Protein AF-A0AAC9Y0D0-F1 (afdb_monomer_lite)

Structure (mmCIF, N/CA/C/O backbone):
data_AF-A0AAC9Y0D0-F1
#
_entry.id   AF-A0AAC9Y0D0-F1
#
loop_
_atom_site.group_PDB
_atom_site.id
_atom_site.type_symbol
_atom_site.label_atom_id
_atom_site.label_alt_id
_atom_site.label_comp_id
_atom_site.label_asym_id
_atom_site.label_entity_id
_atom_site.label_seq_id
_atom_site.pdbx_PDB_ins_code
_atom_site.Cartn_x
_atom_site.Cartn_y
_atom_site.Cartn_z
_atom_site.occupancy
_atom_site.B_iso_or_equiv
_atom_site.auth_seq_id
_atom_site.auth_comp_id
_atom_site.auth_asym_id
_atom_site.auth_atom_id
_atom_site.pdbx_PDB_model_num
ATOM 1 N N . MET A 1 1 ? -8.959 2.109 11.184 1.00 82.31 1 MET A N 1
ATOM 2 C CA . MET A 1 1 ? -7.531 2.287 10.813 1.00 82.31 1 MET A CA 1
ATOM 3 C C . MET A 1 1 ? -7.127 1.156 9.865 1.00 82.31 1 MET A C 1
ATOM 5 O O . MET A 1 1 ? -7.581 0.031 10.062 1.00 82.31 1 MET A O 1
ATOM 9 N N . VAL A 1 2 ? -6.297 1.414 8.846 1.00 91.00 2 VAL A N 1
ATOM 10 C CA . VAL A 1 2 ? -5.802 0.361 7.929 1.00 91.00 2 VAL A CA 1
ATOM 11 C C . VAL A 1 2 ? -4.332 0.082 8.211 1.00 91.00 2 VAL A C 1
ATOM 13 O O . VAL A 1 2 ? -3.576 1.005 8.481 1.00 91.00 2 VAL A O 1
ATOM 16 N N . LYS A 1 3 ? -3.906 -1.178 8.160 1.00 93.62 3 LYS A N 1
ATOM 17 C CA . LYS A 1 3 ? -2.492 -1.549 8.276 1.00 93.62 3 LYS A CA 1
ATOM 18 C C . LYS A 1 3 ? -2.033 -2.346 7.067 1.00 93.62 3 LYS A C 1
ATOM 20 O O . LYS A 1 3 ? -2.704 -3.307 6.687 1.00 93.62 3 LYS A O 1
ATOM 25 N N . LEU A 1 4 ? -0.888 -1.954 6.522 1.00 94.75 4 LEU A N 1
ATOM 26 C CA . LEU A 1 4 ? -0.176 -2.631 5.443 1.00 94.75 4 LEU A CA 1
ATOM 27 C C . LEU A 1 4 ? 1.047 -3.337 6.024 1.00 94.75 4 LEU A C 1
ATOM 29 O O . LEU A 1 4 ? 1.759 -2.748 6.839 1.00 94.75 4 LEU A O 1
ATOM 33 N N . PHE A 1 5 ? 1.274 -4.580 5.613 1.00 95.44 5 PHE A N 1
ATOM 34 C CA . PHE A 1 5 ? 2.413 -5.390 6.040 1.00 95.44 5 PHE A CA 1
ATOM 35 C C . PHE A 1 5 ? 3.206 -5.844 4.826 1.00 95.44 5 PHE A C 1
ATOM 37 O O . PHE A 1 5 ? 2.618 -6.329 3.855 1.00 95.44 5 PHE A O 1
ATOM 44 N N . PHE A 1 6 ? 4.526 -5.725 4.914 1.00 95.31 6 PHE A N 1
ATOM 45 C CA . PHE A 1 6 ? 5.435 -6.019 3.817 1.00 95.31 6 PHE A CA 1
ATOM 46 C C . PHE A 1 6 ? 6.354 -7.201 4.144 1.00 95.31 6 PHE A C 1
ATOM 48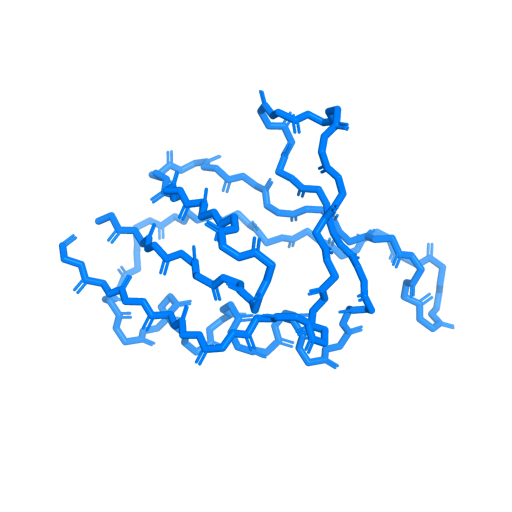 O O . PHE A 1 6 ? 6.566 -7.547 5.308 1.00 95.31 6 PHE A O 1
ATOM 55 N N . ASN A 1 7 ? 6.886 -7.841 3.104 1.00 94.81 7 ASN A N 1
ATOM 56 C CA . ASN A 1 7 ? 7.767 -9.008 3.206 1.00 94.81 7 ASN A CA 1
ATOM 57 C C . ASN A 1 7 ? 9.106 -8.720 3.915 1.00 94.81 7 ASN A C 1
ATOM 59 O O . ASN A 1 7 ? 9.692 -9.630 4.492 1.00 94.81 7 ASN A O 1
ATOM 63 N N . ASP A 1 8 ? 9.561 -7.469 3.908 1.00 91.75 8 ASP A N 1
ATOM 64 C CA . ASP A 1 8 ? 10.780 -6.989 4.565 1.00 91.75 8 ASP A CA 1
ATOM 65 C C . ASP A 1 8 ? 10.578 -6.697 6.064 1.00 91.75 8 ASP A C 1
ATOM 67 O O . ASP A 1 8 ? 11.503 -6.272 6.754 1.00 91.75 8 ASP A O 1
ATOM 71 N N . GLY A 1 9 ? 9.369 -6.941 6.583 1.00 91.38 9 GLY A N 1
ATOM 72 C CA . GLY A 1 9 ? 8.994 -6.686 7.972 1.00 91.38 9 GLY A CA 1
ATOM 73 C C . GLY A 1 9 ? 8.548 -5.249 8.245 1.00 91.38 9 GLY A C 1
ATOM 74 O O . GLY A 1 9 ? 8.094 -4.961 9.359 1.00 91.38 9 GLY A O 1
ATOM 75 N N . SER A 1 10 ? 8.620 -4.353 7.254 1.00 90.75 10 SER A N 1
ATOM 76 C CA . SER A 1 10 ? 8.056 -3.012 7.377 1.00 90.75 10 SER A CA 1
ATOM 77 C C . SER A 1 10 ? 6.528 -3.068 7.483 1.00 90.75 10 SER A C 1
ATOM 79 O O . SER A 1 10 ? 5.854 -4.023 7.069 1.00 90.75 10 SER A O 1
ATOM 81 N N . LYS A 1 11 ? 5.960 -2.042 8.117 1.00 92.69 11 LYS A N 1
ATOM 82 C CA . LYS A 1 11 ? 4.517 -1.913 8.316 1.00 92.69 11 LYS A CA 1
ATOM 83 C C . LYS A 1 11 ? 4.105 -0.454 8.260 1.00 92.69 11 LYS A C 1
ATOM 85 O O . LYS A 1 11 ? 4.776 0.399 8.832 1.00 92.69 11 LYS A O 1
ATOM 90 N N . ILE A 1 12 ? 2.952 -0.196 7.659 1.00 92.19 12 ILE A N 1
ATOM 91 C CA . ILE A 1 12 ? 2.357 1.140 7.594 1.00 92.19 12 ILE A CA 1
ATOM 92 C C . ILE A 1 12 ? 1.015 1.098 8.303 1.00 92.19 12 ILE A C 1
ATOM 94 O O . ILE A 1 12 ? 0.206 0.209 8.042 1.00 92.19 12 ILE A O 1
ATOM 98 N N . ALA A 1 13 ? 0.763 2.060 9.185 1.00 92.12 13 ALA A N 1
ATOM 99 C CA . ALA A 1 13 ? -0.556 2.291 9.755 1.00 92.12 13 ALA A CA 1
ATOM 100 C C . ALA A 1 13 ? -1.159 3.537 9.101 1.00 92.12 13 ALA A C 1
ATOM 102 O O . ALA A 1 13 ? -0.709 4.644 9.367 1.00 92.12 13 ALA A O 1
ATOM 103 N N . LEU A 1 14 ? -2.167 3.335 8.257 1.00 91.25 14 LEU A N 1
ATOM 104 C CA . LEU A 1 14 ? -2.897 4.394 7.579 1.00 91.25 14 LEU A CA 1
ATOM 105 C C . LEU A 1 14 ? -4.082 4.858 8.426 1.00 91.25 14 LEU A C 1
ATOM 107 O O . LEU A 1 14 ? -4.954 4.070 8.829 1.00 91.25 14 LEU A O 1
ATOM 111 N N . GLN A 1 15 ? -4.099 6.159 8.662 1.00 89.44 15 GLN A N 1
ATOM 112 C CA . GLN A 1 15 ? -5.144 6.903 9.338 1.00 89.44 15 GLN A CA 1
ATOM 113 C C . GLN A 1 15 ? -6.058 7.591 8.324 1.00 89.44 15 GLN A C 1
ATOM 115 O O . GLN A 1 15 ? -5.808 7.630 7.119 1.00 89.44 15 GLN A O 1
ATOM 120 N N . GLN A 1 16 ? -7.156 8.139 8.830 1.00 89.19 16 GLN A N 1
ATOM 121 C CA . GLN A 1 16 ? -8.008 9.009 8.038 1.00 89.19 16 GLN A CA 1
ATOM 122 C C . GLN A 1 16 ? -7.210 10.232 7.559 1.00 89.19 16 GLN A C 1
ATOM 124 O O . GLN A 1 16 ? -6.454 10.830 8.318 1.00 89.19 16 GLN A O 1
ATOM 129 N N . ASN A 1 17 ? -7.426 10.608 6.304 1.00 90.62 17 ASN A N 1
ATOM 130 C CA . ASN A 1 17 ? -6.751 11.659 5.543 1.00 90.62 17 ASN A CA 1
ATOM 131 C C . ASN A 1 17 ? -5.299 11.3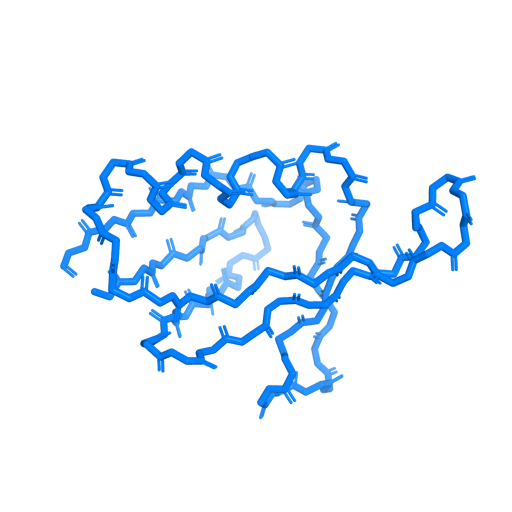73 5.135 1.00 90.62 17 ASN A C 1
ATOM 133 O O . ASN A 1 17 ? -4.707 12.197 4.434 1.00 90.62 17 ASN A O 1
ATOM 137 N N . ASP A 1 18 ? -4.751 10.200 5.461 1.00 91.94 18 ASP A N 1
ATOM 138 C CA . ASP A 1 18 ? -3.472 9.783 4.892 1.00 91.94 18 ASP A CA 1
ATOM 139 C C . ASP A 1 18 ? -3.582 9.616 3.377 1.00 91.94 18 ASP A C 1
ATOM 141 O O . ASP A 1 18 ? -4.606 9.170 2.855 1.00 91.94 18 ASP A O 1
ATOM 145 N N . THR A 1 19 ? -2.515 9.975 2.663 1.00 92.81 19 THR A N 1
ATOM 146 C CA . THR A 1 19 ? -2.454 9.876 1.203 1.00 92.81 19 THR A CA 1
ATOM 147 C C . THR A 1 19 ? -1.270 9.020 0.782 1.00 92.81 19 THR A C 1
ATOM 149 O O . THR A 1 19 ? -0.126 9.310 1.127 1.00 92.81 19 THR A O 1
ATOM 152 N N . LEU A 1 20 ? -1.561 7.965 0.023 1.00 93.12 20 LEU A N 1
ATOM 153 C CA . LEU A 1 20 ? -0.571 7.185 -0.707 1.00 93.12 20 LEU A CA 1
ATOM 154 C C . LEU A 1 20 ? -0.338 7.844 -2.062 1.00 93.12 20 LEU A C 1
ATOM 156 O O . LEU A 1 20 ? -1.302 8.119 -2.777 1.00 93.12 20 LEU A O 1
ATOM 160 N N . SER A 1 21 ? 0.920 8.061 -2.424 1.00 91.38 21 SER A N 1
ATOM 161 C CA . SER A 1 21 ? 1.310 8.667 -3.697 1.00 91.38 21 SER A CA 1
ATOM 162 C C . SER A 1 21 ? 2.256 7.751 -4.452 1.00 91.38 21 SER A C 1
ATOM 164 O O . SER A 1 21 ? 3.345 7.443 -3.978 1.00 91.38 21 SER A O 1
ATOM 166 N N . ALA A 1 22 ? 1.833 7.309 -5.631 1.00 89.12 22 ALA A N 1
ATOM 167 C CA . ALA A 1 22 ? 2.581 6.373 -6.453 1.00 89.12 22 ALA A CA 1
ATOM 168 C C . ALA A 1 22 ? 3.668 7.046 -7.295 1.00 89.12 22 ALA A C 1
ATOM 170 O O . ALA A 1 22 ? 3.475 8.143 -7.832 1.00 89.12 22 ALA A O 1
ATOM 171 N N . PHE A 1 23 ? 4.769 6.321 -7.491 1.00 73.75 23 PHE A N 1
ATOM 172 C CA . PHE A 1 23 ? 5.798 6.645 -8.471 1.00 73.75 23 PHE A CA 1
ATOM 173 C C . PHE A 1 23 ? 5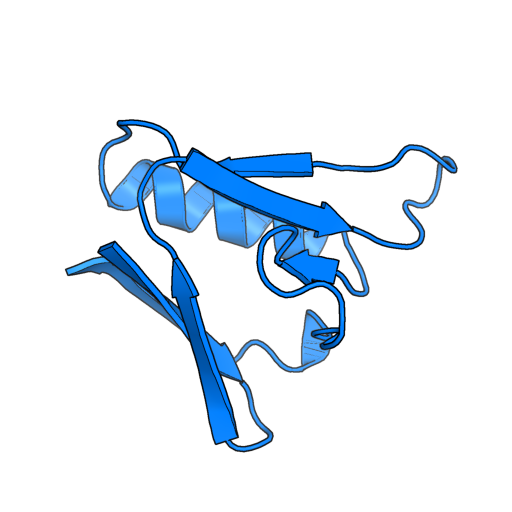.614 5.787 -9.718 1.00 73.75 23 PHE A C 1
ATOM 175 O O . PHE A 1 23 ? 5.465 4.571 -9.630 1.00 73.75 23 PHE A O 1
ATOM 182 N N . GLY A 1 24 ? 5.660 6.426 -10.887 1.00 61.62 24 GLY A N 1
ATOM 183 C CA . GLY A 1 24 ? 5.735 5.714 -12.161 1.00 61.62 24 GLY A CA 1
ATOM 184 C C . GLY A 1 24 ? 4.471 4.939 -12.522 1.00 61.62 24 GLY A C 1
ATOM 185 O O . GLY A 1 24 ? 4.526 3.731 -12.728 1.00 61.62 24 GLY A O 1
ATOM 186 N N . SER A 1 25 ? 3.339 5.629 -12.669 1.00 53.41 25 SER A N 1
ATOM 187 C CA . SER A 1 25 ? 2.273 5.060 -13.496 1.00 53.41 25 SER A CA 1
ATOM 188 C C . SER A 1 25 ? 2.720 5.013 -14.944 1.00 53.41 25 SER A C 1
ATOM 190 O O . SER A 1 25 ? 3.421 5.913 -15.414 1.00 53.41 25 SER A O 1
ATOM 192 N N . THR A 1 26 ? 2.263 3.987 -15.653 1.00 54.59 26 THR A N 1
ATOM 193 C CA . THR A 1 26 ? 2.452 3.771 -17.093 1.00 54.59 26 THR A CA 1
ATOM 194 C C . THR A 1 26 ? 2.137 5.005 -17.946 1.00 54.59 26 THR A C 1
ATOM 196 O O . THR A 1 26 ? 2.644 5.108 -19.057 1.00 54.59 26 THR A O 1
ATOM 199 N N . ASN A 1 27 ? 1.381 5.975 -17.415 1.00 55.28 27 ASN A N 1
ATOM 200 C CA . ASN A 1 27 ? 0.977 7.195 -18.114 1.00 55.28 27 ASN A CA 1
ATOM 201 C C . ASN A 1 27 ? 1.615 8.489 -17.561 1.00 55.28 27 ASN A C 1
ATOM 203 O O . ASN A 1 27 ? 1.136 9.579 -17.866 1.00 55.28 27 ASN A O 1
ATOM 207 N N . GLY A 1 28 ? 2.640 8.416 -16.702 1.00 51.41 28 GLY A N 1
ATOM 208 C CA . GLY A 1 28 ? 3.300 9.600 -16.118 1.00 51.41 28 GLY A CA 1
ATOM 209 C C . GLY A 1 28 ? 2.442 10.396 -15.118 1.00 51.41 28 GLY A C 1
ATOM 210 O O . GLY A 1 28 ? 2.899 11.378 -14.535 1.00 51.41 28 GLY A O 1
ATOM 211 N N . SER A 1 29 ? 1.205 9.965 -14.876 1.00 56.56 29 SER A N 1
ATOM 212 C CA . SER A 1 29 ? 0.292 10.532 -13.889 1.00 56.56 29 SER A CA 1
ATOM 213 C C . SER A 1 29 ? 0.669 10.100 -12.469 1.00 56.56 29 SER A C 1
ATOM 215 O O . SER A 1 29 ? 0.889 8.922 -12.196 1.00 56.56 29 SER A O 1
ATOM 217 N N . ARG A 1 30 ? 0.720 11.054 -11.531 1.00 64.44 30 ARG A N 1
ATOM 218 C CA . ARG A 1 30 ? 0.814 10.750 -10.094 1.00 64.44 30 ARG A CA 1
ATOM 219 C C . ARG A 1 30 ? -0.529 10.184 -9.636 1.00 64.44 30 ARG A C 1
ATOM 221 O O . ARG A 1 30 ? -1.490 10.940 -9.512 1.00 64.44 30 ARG A O 1
ATOM 228 N N . HIS A 1 31 ? -0.603 8.876 -9.395 1.00 83.69 31 HIS A N 1
ATOM 229 C CA . HIS A 1 31 ? -1.783 8.280 -8.762 1.00 83.69 31 HIS A CA 1
ATOM 230 C C . HIS A 1 31 ? -1.712 8.533 -7.272 1.00 83.69 31 HIS A C 1
ATOM 232 O O . HIS A 1 31 ? -0.706 8.219 -6.634 1.00 83.69 31 HIS A O 1
ATOM 238 N N . LYS A 1 32 ? -2.781 9.108 -6.731 1.00 90.25 32 LYS A N 1
ATOM 239 C CA . LYS A 1 32 ? -2.920 9.347 -5.303 1.00 90.25 32 LYS A CA 1
ATOM 240 C C . LYS A 1 32 ? -4.149 8.626 -4.782 1.00 90.25 32 LYS A C 1
ATOM 242 O O . LYS A 1 32 ? -5.212 8.705 -5.396 1.00 90.25 32 LYS A O 1
ATOM 247 N N . LEU A 1 33 ? -4.012 7.972 -3.637 1.00 91.44 33 LEU A N 1
ATOM 248 C CA . LEU A 1 33 ? -5.123 7.400 -2.891 1.00 91.44 33 LEU A CA 1
ATOM 249 C C . LEU A 1 33 ? -5.165 8.034 -1.505 1.00 91.44 33 LEU A C 1
ATOM 251 O O . LEU A 1 33 ? -4.310 7.758 -0.669 1.00 91.44 33 LEU A O 1
ATOM 255 N N . THR A 1 34 ? -6.183 8.854 -1.255 1.00 92.44 34 THR A N 1
ATOM 256 C CA . THR A 1 34 ? -6.450 9.398 0.080 1.00 92.44 34 THR A CA 1
ATOM 257 C C . THR A 1 34 ? -7.436 8.506 0.825 1.00 92.44 34 THR A C 1
ATOM 259 O O . THR A 1 34 ? -8.515 8.188 0.317 1.00 92.44 34 THR A O 1
ATOM 262 N N . ILE A 1 35 ? -7.088 8.136 2.053 1.00 90.44 35 ILE A N 1
ATOM 263 C CA . ILE A 1 35 ? -7.933 7.369 2.963 1.00 90.44 35 ILE A CA 1
ATOM 264 C C . ILE A 1 35 ? -8.986 8.312 3.550 1.00 90.44 35 ILE A C 1
ATOM 266 O O . ILE A 1 35 ? -8.675 9.165 4.369 1.00 90.44 35 ILE A O 1
ATOM 270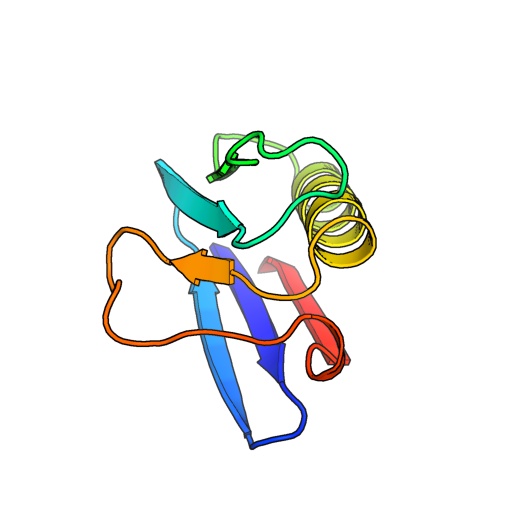 N N . LYS A 1 36 ? -10.244 8.195 3.129 1.00 86.12 36 LYS A N 1
ATOM 271 C CA . LYS A 1 36 ? -11.376 8.975 3.669 1.00 86.12 36 LYS A CA 1
ATOM 272 C C . LYS A 1 36 ? -12.465 8.034 4.156 1.00 86.12 36 LYS A C 1
ATOM 274 O O . LYS A 1 36 ? -12.452 6.885 3.734 1.00 86.12 36 LYS A O 1
ATOM 279 N N . ASP A 1 37 ? -13.376 8.525 4.998 1.00 70.00 37 ASP A N 1
ATOM 280 C CA . ASP A 1 37 ? -14.491 7.779 5.610 1.00 70.00 37 ASP A CA 1
ATOM 281 C C . ASP A 1 37 ? -15.203 6.849 4.617 1.00 70.00 37 ASP A C 1
ATOM 283 O O . ASP A 1 37 ? -16.124 7.232 3.901 1.00 70.00 37 ASP A O 1
ATOM 287 N N . CYS A 1 38 ? -14.726 5.611 4.552 1.00 70.25 38 CYS A N 1
ATOM 288 C CA . CYS A 1 38 ? -15.220 4.537 3.704 1.00 70.25 38 CYS A CA 1
ATOM 289 C C . CYS A 1 38 ? -15.401 3.318 4.603 1.00 70.25 38 CYS A C 1
ATOM 291 O O . CYS A 1 38 ? -14.657 3.146 5.576 1.00 70.25 38 CYS A O 1
ATOM 293 N N . ALA A 1 39 ? -16.341 2.438 4.261 1.00 80.44 39 ALA A N 1
ATOM 294 C CA . ALA A 1 39 ? -16.437 1.158 4.941 1.00 80.44 39 ALA A CA 1
ATOM 295 C C . ALA A 1 39 ? -15.109 0.386 4.805 1.00 80.44 39 ALA A C 1
ATOM 297 O O . ALA A 1 39 ? -14.386 0.512 3.812 1.00 80.44 39 ALA A O 1
ATOM 298 N N . ALA A 1 40 ? -14.779 -0.429 5.807 1.00 78.56 40 ALA A N 1
ATOM 299 C CA . ALA A 1 40 ? -13.513 -1.160 5.853 1.00 78.56 40 ALA A CA 1
ATOM 300 C C . ALA A 1 40 ? -13.287 -2.063 4.621 1.00 78.56 40 ALA A C 1
ATOM 302 O O . ALA A 1 40 ? -12.169 -2.175 4.128 1.00 78.56 40 ALA A O 1
ATOM 303 N N . ALA A 1 41 ? -14.339 -2.672 4.072 1.00 79.62 41 ALA A N 1
ATOM 304 C CA . ALA A 1 41 ? -14.220 -3.468 2.850 1.00 79.62 41 ALA A CA 1
ATOM 305 C C . ALA A 1 41 ? -13.820 -2.606 1.635 1.00 79.62 41 ALA A C 1
ATOM 307 O O . ALA A 1 41 ? -12.933 -2.981 0.866 1.00 79.62 41 ALA A O 1
ATOM 308 N N . ASP A 1 42 ? -14.407 -1.414 1.511 1.00 88.31 42 ASP A N 1
ATOM 309 C CA . ASP A 1 42 ? -14.149 -0.504 0.394 1.00 88.31 42 ASP A CA 1
ATOM 310 C C . ASP A 1 42 ? -12.718 0.033 0.422 1.00 88.31 42 ASP A C 1
ATOM 312 O O . ASP A 1 42 ? -12.090 0.185 -0.627 1.00 88.31 42 ASP A O 1
ATOM 316 N N . ILE A 1 43 ? -12.174 0.311 1.614 1.00 89.00 43 ILE A N 1
ATOM 317 C CA . ILE A 1 43 ? -10.802 0.817 1.726 1.00 89.00 43 ILE A CA 1
ATOM 318 C C . ILE A 1 43 ? -9.777 -0.258 1.351 1.00 89.00 43 ILE A C 1
ATOM 320 O O . ILE A 1 43 ? -8.816 0.044 0.644 1.00 89.00 43 ILE A O 1
ATOM 324 N N . VAL A 1 44 ? -10.005 -1.518 1.740 1.00 90.44 44 VAL A N 1
ATOM 325 C CA . VAL A 1 44 ? -9.141 -2.643 1.344 1.00 90.44 44 VAL A CA 1
ATOM 326 C C . VAL A 1 44 ? -9.168 -2.829 -0.167 1.00 90.44 44 VAL A C 1
ATOM 328 O O . VAL A 1 44 ? -8.106 -2.967 -0.776 1.00 90.44 44 VAL A O 1
ATOM 331 N N . ALA A 1 45 ? -10.351 -2.780 -0.786 1.00 90.50 45 ALA A N 1
ATOM 332 C CA . ALA A 1 45 ? -10.489 -2.889 -2.235 1.00 90.50 45 ALA A CA 1
ATOM 333 C C . ALA A 1 45 ? -9.770 -1.743 -2.968 1.00 90.50 45 ALA A C 1
ATOM 335 O O . ALA A 1 45 ? -9.007 -1.994 -3.901 1.00 90.50 45 ALA A O 1
ATOM 336 N N . LYS A 1 46 ? -9.940 -0.495 -2.510 1.00 91.44 46 LYS A N 1
ATOM 337 C CA . LYS A 1 46 ? -9.263 0.682 -3.082 1.00 91.44 46 LYS A CA 1
ATOM 338 C C . LYS A 1 46 ? -7.744 0.587 -2.978 1.00 91.44 46 LYS A C 1
ATOM 340 O O . LYS A 1 46 ? -7.060 0.857 -3.960 1.00 91.44 46 LYS A O 1
ATOM 345 N N . ILE A 1 47 ? -7.216 0.179 -1.822 1.00 91.88 47 ILE A N 1
ATOM 346 C CA . ILE A 1 47 ? -5.770 -0.008 -1.645 1.00 91.88 47 ILE A CA 1
ATOM 347 C C . ILE A 1 47 ? -5.275 -1.149 -2.533 1.00 91.88 47 ILE A C 1
ATOM 349 O O . ILE A 1 47 ? -4.270 -0.980 -3.210 1.00 91.88 47 ILE A O 1
ATOM 353 N N . SER A 1 48 ? -5.997 -2.270 -2.595 1.00 91.31 48 SER A N 1
ATOM 354 C CA . SER A 1 48 ? -5.632 -3.414 -3.445 1.00 91.31 48 SER A CA 1
ATOM 355 C C . SER A 1 48 ? -5.579 -3.039 -4.929 1.00 91.31 48 SER A C 1
ATOM 357 O O . SER A 1 48 ? -4.681 -3.469 -5.647 1.00 91.31 48 SER A O 1
ATOM 359 N N . HIS A 1 49 ? -6.513 -2.209 -5.394 1.00 90.75 49 HIS A N 1
ATOM 360 C CA . HIS A 1 49 ? -6.492 -1.687 -6.759 1.00 90.75 49 HIS A CA 1
ATOM 361 C C . HIS A 1 49 ? -5.325 -0.719 -6.968 1.00 90.75 49 HIS A C 1
ATOM 363 O O . HIS A 1 49 ? -4.603 -0.825 -7.954 1.00 90.75 49 HIS A O 1
ATOM 369 N N . PHE A 1 50 ? -5.102 0.192 -6.018 1.00 91.31 50 PHE A N 1
ATOM 370 C CA . PHE A 1 50 ? -4.001 1.147 -6.078 1.00 91.31 50 PHE A CA 1
ATOM 371 C C . PHE A 1 50 ? -2.646 0.440 -6.187 1.00 91.31 50 PHE A C 1
ATOM 373 O O . PHE A 1 50 ? -1.879 0.741 -7.094 1.00 91.31 50 PHE A O 1
ATOM 380 N N . VAL A 1 51 ? -2.356 -0.536 -5.325 1.00 89.88 51 VAL A N 1
ATOM 381 C CA . VAL A 1 51 ? -1.065 -1.254 -5.320 1.00 89.88 51 VAL A CA 1
ATOM 382 C C . VAL A 1 51 ? -0.884 -2.177 -6.524 1.00 89.88 51 VAL A C 1
ATOM 384 O O . VAL A 1 51 ? 0.244 -2.435 -6.927 1.00 89.88 51 VAL A O 1
ATOM 387 N N . LYS A 1 52 ? -1.974 -2.653 -7.135 1.00 87.25 52 LYS A N 1
ATOM 388 C CA . LYS A 1 52 ? -1.907 -3.448 -8.367 1.00 87.25 52 LYS A CA 1
ATOM 389 C C . LYS A 1 52 ? -1.423 -2.618 -9.558 1.00 87.25 52 LYS A C 1
ATOM 391 O O . LYS A 1 52 ? -0.661 -3.123 -10.378 1.00 87.25 52 LYS A O 1
ATOM 396 N N . ASP A 1 53 ? -1.841 -1.358 -9.628 1.00 85.94 53 ASP A N 1
ATOM 397 C CA . ASP A 1 53 ? -1.524 -0.461 -10.745 1.00 85.94 53 ASP A CA 1
ATOM 398 C C . ASP A 1 53 ? -0.274 0.397 -10.499 1.00 85.94 53 ASP A C 1
ATOM 400 O O . ASP A 1 53 ? 0.141 1.168 -11.366 1.00 85.94 53 ASP A O 1
ATOM 404 N N . THR A 1 54 ? 0.327 0.298 -9.311 1.00 87.62 54 THR A N 1
ATOM 405 C CA . THR A 1 54 ? 1.437 1.157 -8.889 1.00 87.62 54 THR A CA 1
ATOM 406 C C . THR A 1 54 ? 2.626 0.300 -8.453 1.00 87.62 54 THR A C 1
ATOM 408 O O . THR A 1 54 ? 2.512 -0.445 -7.485 1.00 87.62 54 THR A O 1
ATOM 411 N N . PRO A 1 55 ? 3.790 0.367 -9.126 1.00 89.19 55 PRO A N 1
ATOM 412 C CA . PRO A 1 55 ? 4.950 -0.451 -8.750 1.00 89.19 55 PRO A CA 1
ATOM 413 C C . PRO A 1 55 ? 5.518 -0.099 -7.367 1.00 89.19 55 PRO A C 1
ATOM 415 O O . PRO A 1 55 ? 5.974 -0.974 -6.627 1.00 89.19 55 PRO A O 1
ATOM 418 N N . ALA A 1 56 ? 5.495 1.189 -7.023 1.00 90.50 56 ALA A N 1
ATOM 419 C CA . ALA A 1 56 ? 5.963 1.715 -5.749 1.00 90.50 56 ALA A CA 1
ATOM 420 C C . ALA A 1 56 ? 5.203 2.991 -5.367 1.00 90.50 56 ALA A C 1
ATOM 422 O O . ALA A 1 56 ? 4.687 3.707 -6.232 1.00 90.50 56 ALA A O 1
ATOM 423 N N . PHE A 1 57 ? 5.164 3.301 -4.074 1.00 92.25 57 PHE A N 1
ATOM 424 C CA . PHE A 1 57 ? 4.495 4.481 -3.533 1.00 92.25 57 PHE A CA 1
ATOM 425 C C . PHE A 1 57 ? 5.169 4.992 -2.255 1.00 92.25 57 PHE A C 1
ATOM 427 O O . PHE A 1 57 ? 5.868 4.256 -1.566 1.00 92.25 57 PHE A O 1
ATOM 434 N N . ILE A 1 58 ? 4.927 6.258 -1.926 1.00 92.25 58 ILE A N 1
ATOM 435 C CA . ILE A 1 58 ? 5.211 6.844 -0.611 1.00 92.25 58 ILE A CA 1
ATOM 436 C C . ILE A 1 58 ? 3.916 7.074 0.154 1.00 92.25 58 ILE A C 1
ATOM 438 O O . ILE A 1 58 ? 2.840 7.243 -0.427 1.00 92.25 58 ILE A O 1
ATOM 442 N N . LEU A 1 59 ? 4.051 7.167 1.468 1.00 92.31 59 LEU A N 1
ATOM 443 C CA . LEU A 1 59 ? 3.066 7.815 2.314 1.00 92.31 59 LEU A CA 1
ATOM 444 C C . LEU A 1 59 ? 3.408 9.313 2.390 1.00 92.31 59 LEU A C 1
ATOM 446 O O . LEU A 1 59 ? 4.504 9.668 2.806 1.00 92.31 59 LEU A O 1
ATOM 450 N N . GLU A 1 60 ? 2.507 10.213 1.987 1.00 90.56 60 GLU A N 1
ATOM 451 C CA . GLU A 1 60 ? 2.843 11.648 1.875 1.00 90.56 60 GLU A CA 1
ATOM 452 C C . GLU A 1 60 ? 3.202 12.312 3.211 1.00 90.56 60 GLU A C 1
ATOM 454 O O . GLU A 1 60 ? 3.968 13.272 3.228 1.00 90.56 60 GLU A O 1
ATOM 459 N N . ASN A 1 61 ? 2.683 11.796 4.328 1.00 86.00 61 ASN A N 1
ATOM 460 C CA . ASN A 1 61 ? 3.038 12.277 5.664 1.00 86.00 61 ASN A CA 1
ATOM 461 C C . ASN A 1 61 ? 4.433 11.783 6.128 1.00 86.00 61 ASN A C 1
ATOM 463 O O . ASN A 1 61 ? 4.968 12.305 7.103 1.00 86.00 61 ASN A O 1
ATOM 467 N N . SER A 1 62 ? 5.021 10.811 5.419 1.00 84.12 62 SER A N 1
ATOM 468 C CA . SER A 1 62 ? 6.333 10.212 5.681 1.00 84.12 62 SER A CA 1
ATOM 469 C C . SER A 1 62 ? 7.059 9.919 4.353 1.00 84.12 62 SER A C 1
ATOM 471 O O . SER A 1 62 ? 7.264 8.763 3.972 1.00 84.12 62 SER A O 1
ATOM 473 N N . PRO A 1 63 ? 7.429 10.965 3.585 1.00 80.38 63 PRO A N 1
ATOM 474 C CA . PRO A 1 63 ? 7.892 10.818 2.202 1.00 80.38 63 PRO A CA 1
ATOM 475 C C . PRO A 1 63 ? 9.314 10.249 2.080 1.00 80.38 63 PRO A C 1
ATOM 477 O O . PRO A 1 63 ? 9.781 10.008 0.969 1.00 80.38 63 PRO A O 1
ATOM 480 N N . SER A 1 64 ? 10.021 10.063 3.198 1.00 81.38 64 SER A N 1
ATOM 481 C CA . SER A 1 64 ? 11.366 9.482 3.241 1.00 81.38 64 SER A CA 1
ATOM 482 C C . SER A 1 64 ? 11.389 7.978 2.963 1.00 81.38 64 SER A C 1
ATOM 484 O O . SER A 1 64 ? 12.451 7.445 2.652 1.00 81.38 64 SER A O 1
ATOM 486 N N . GLU A 1 65 ? 10.247 7.294 3.064 1.00 86.25 65 GLU A N 1
ATOM 487 C CA . GLU A 1 65 ? 10.142 5.851 2.846 1.00 86.25 65 GLU A CA 1
ATOM 488 C C . GLU A 1 65 ? 9.361 5.543 1.567 1.00 86.25 65 GLU A C 1
ATOM 490 O O . GLU A 1 65 ? 8.218 5.966 1.393 1.00 86.25 65 GLU A O 1
ATOM 495 N N . THR A 1 66 ? 9.986 4.783 0.666 1.00 90.50 66 THR A N 1
ATOM 496 C CA . THR A 1 66 ? 9.332 4.244 -0.531 1.00 90.50 66 THR A CA 1
ATOM 497 C C . THR A 1 66 ? 8.988 2.783 -0.299 1.00 90.50 66 THR A C 1
ATOM 499 O O . THR A 1 66 ? 9.859 1.977 0.016 1.00 90.50 66 THR A O 1
ATOM 502 N N . TYR A 1 67 ? 7.722 2.440 -0.502 1.00 91.56 67 TYR A N 1
ATOM 503 C CA . TYR A 1 67 ? 7.204 1.089 -0.368 1.00 91.56 67 TYR A CA 1
ATOM 504 C C . TYR A 1 67 ? 6.961 0.486 -1.746 1.00 91.56 67 TYR A C 1
ATOM 506 O O . TYR A 1 67 ? 6.386 1.123 -2.630 1.00 91.56 67 TYR A O 1
ATOM 514 N N . HIS A 1 68 ? 7.383 -0.761 -1.923 1.00 92.19 68 HIS A N 1
ATOM 515 C CA . HIS A 1 68 ? 7.186 -1.501 -3.163 1.00 92.19 68 HIS A CA 1
ATOM 516 C C . HIS A 1 68 ? 5.929 -2.359 -3.068 1.00 92.19 68 HIS A C 1
ATOM 518 O O . HIS A 1 68 ? 5.780 -3.159 -2.143 1.00 92.19 68 HIS A O 1
ATOM 524 N N . SER A 1 69 ? 5.036 -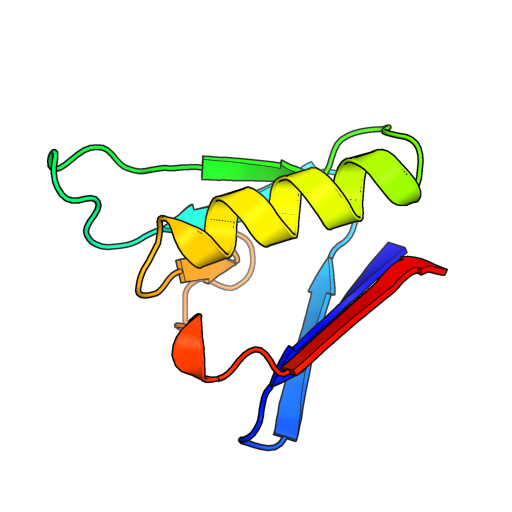2.244 -4.048 1.00 91.62 69 SER A N 1
ATOM 525 C CA . SER A 1 69 ? 3.780 -3.002 -4.050 1.00 91.62 69 SER A CA 1
ATOM 526 C C . SER A 1 69 ? 4.005 -4.510 -4.147 1.00 91.62 69 SER A C 1
ATOM 528 O O . SER A 1 69 ? 3.245 -5.276 -3.565 1.00 91.62 69 SER A O 1
ATOM 530 N N . SER A 1 70 ? 5.095 -4.946 -4.789 1.00 92.31 70 SER A N 1
ATOM 531 C CA . SER A 1 70 ? 5.518 -6.355 -4.821 1.00 92.31 70 SER A CA 1
ATOM 532 C C . SER A 1 70 ? 5.849 -6.930 -3.442 1.00 92.31 70 SER A C 1
ATOM 534 O O . SER A 1 70 ? 5.860 -8.147 -3.276 1.00 92.31 70 SER A O 1
ATOM 536 N N . ASN A 1 71 ? 6.139 -6.068 -2.464 1.00 94.25 71 ASN A N 1
ATOM 537 C CA . ASN A 1 71 ? 6.464 -6.472 -1.103 1.00 94.25 71 ASN A CA 1
ATOM 538 C C . ASN A 1 71 ? 5.225 -6.541 -0.209 1.00 94.25 71 ASN A C 1
ATOM 540 O O . ASN A 1 71 ? 5.318 -7.104 0.877 1.00 94.25 71 ASN A O 1
ATOM 544 N N . LEU A 1 72 ? 4.079 -5.988 -0.623 1.00 94.44 72 LEU A N 1
ATOM 545 C CA . LEU A 1 72 ? 2.860 -5.991 0.180 1.00 94.44 72 LEU A CA 1
ATOM 546 C C . LEU A 1 72 ? 2.271 -7.405 0.251 1.00 94.44 72 LEU A C 1
ATOM 548 O O . LEU A 1 72 ? 1.878 -7.977 -0.762 1.00 94.44 72 LEU A O 1
ATOM 552 N N . ILE A 1 73 ? 2.158 -7.943 1.464 1.00 95.25 73 ILE A N 1
ATOM 553 C CA . ILE A 1 73 ? 1.655 -9.305 1.697 1.00 95.25 73 ILE A CA 1
ATOM 554 C C . ILE A 1 73 ?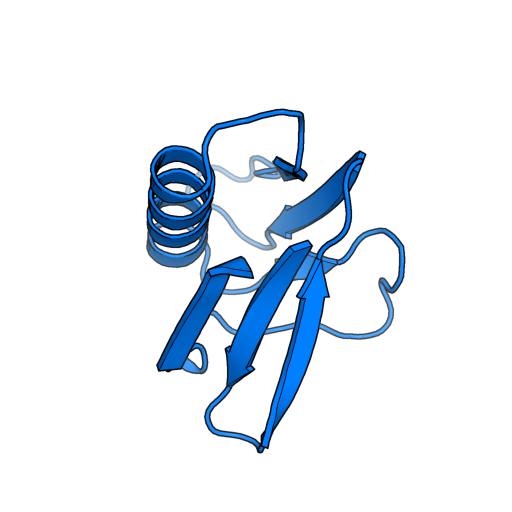 0.288 -9.334 2.379 1.00 95.25 73 ILE A C 1
ATOM 556 O O . ILE A 1 73 ? -0.430 -10.324 2.271 1.00 95.25 73 ILE A O 1
ATOM 560 N N . MET A 1 74 ? -0.087 -8.272 3.099 1.00 94.69 74 MET A N 1
ATOM 561 C CA . MET A 1 74 ? -1.339 -8.253 3.851 1.00 94.69 74 MET A CA 1
ATOM 562 C C . MET A 1 74 ? -1.857 -6.832 4.074 1.00 94.69 74 MET A C 1
ATOM 564 O O . MET A 1 74 ? -1.109 -5.926 4.445 1.00 94.69 74 MET A O 1
ATOM 568 N N . ILE A 1 75 ? -3.172 -6.672 3.916 1.00 93.88 75 ILE A N 1
ATOM 569 C CA . ILE A 1 75 ? -3.930 -5.472 4.275 1.00 93.88 75 ILE A CA 1
ATOM 570 C C . ILE A 1 75 ? -4.914 -5.875 5.370 1.00 93.88 75 ILE A C 1
ATOM 572 O O . ILE A 1 75 ? -5.678 -6.822 5.200 1.00 93.88 75 ILE A O 1
ATOM 576 N N . THR A 1 76 ? -4.913 -5.164 6.495 1.00 92.50 76 THR A N 1
ATOM 577 C CA . THR A 1 76 ? -5.872 -5.410 7.581 1.00 92.50 76 THR A CA 1
ATOM 578 C C . THR A 1 76 ? -6.602 -4.135 7.961 1.00 92.50 76 THR A C 1
ATOM 580 O O . THR A 1 76 ? -6.020 -3.050 7.966 1.00 92.50 76 THR A O 1
ATOM 583 N N . THR A 1 77 ? -7.871 -4.275 8.325 1.00 87.38 77 THR A N 1
ATOM 584 C CA . THR A 1 77 ? -8.701 -3.197 8.861 1.00 87.38 77 THR A CA 1
ATOM 585 C C . THR A 1 77 ? -9.129 -3.557 10.271 1.00 87.38 77 THR A C 1
ATOM 587 O O . THR A 1 77 ? -9.636 -4.657 10.498 1.00 87.38 77 THR A O 1
ATOM 590 N N . ARG A 1 78 ? -8.912 -2.642 11.214 1.00 73.44 78 ARG A N 1
ATOM 591 C CA . ARG A 1 78 ? -9.455 -2.704 12.573 1.00 73.44 78 ARG A CA 1
ATOM 592 C C . ARG A 1 78 ? -9.955 -1.329 12.987 1.00 73.44 78 ARG A C 1
ATOM 594 O O . ARG A 1 78 ? -9.366 -0.315 12.527 1.00 73.44 78 ARG A O 1
#

pLDDT: mean 86.1, std 10.77, range [51.41, 95.44]

Sequence (78 aa):
MVKLFFNDGSKIALQQNDTLSAFGSTNGSRHKLTIKDCAAADIVAKISHFVKDTPAFILENSPSETYHSSNLIMITTR

Radius of gyration: 11.51 Å; chains: 1; bounding box: 28×22×31 Å

Secondary structure (DSSP, 8-state):
-EEEEETTS-EEEEPTT-EEEEE--TTS---EEE--S--HHHHHHHHHHHHHH-SEEEETTEEEEEEEGGGEEEEEE-

Foldseek 3Di:
DKKWAFQVRDIDDDDQQWKKWADDQVVRDTDIDGHHPDPPVVVVVVVVVVLVRGQWIATPVGRVDIDGSVGTDDMDDD

Organism: Latilactobacillus curvatus (NCBI:txid28038)